Protein AF-A0A846ZCI0-F1 (afdb_monomer_lite)

Sequence (124 aa):
MNALHAEWTKLRTLPSTWWVLAALAVLTAAVGAAVTGSVDTSHCTSPAGCMEDTPKLALSGVQVGQVAAVVLGVLAVGGEYATGTITATLAAVPRRGAVLAAKAAVVAGAVAAAAAAGVLASLA

Foldseek 3Di:
DVLLVVLLVVLVPDPVNVVLLLCLLCQLQVQLQVQLVPDDCVVPPDPVRVVDPNLVSLRPSNVVSVVSLVVSLCCSPVVCVVVVCVVVVCVVPVPPVVNVVSNCVSSVVSNVVSNVNSSVSSVD

pLDDT: mean 88.67, std 9.73, range [59.03, 98.12]

Structure (mmCIF, N/CA/C/O backbone):
data_AF-A0A846ZCI0-F1
#
_entry.id   AF-A0A846ZCI0-F1
#
loop_
_atom_site.group_PDB
_atom_site.id
_atom_site.type_symbol
_atom_site.label_atom_id
_atom_site.label_alt_id
_atom_site.label_comp_id
_atom_site.label_asym_id
_atom_site.label_entity_id
_atom_site.label_seq_id
_atom_site.pdbx_PDB_ins_code
_atom_site.Cartn_x
_atom_site.Cartn_y
_atom_site.Cartn_z
_atom_site.occupancy
_atom_site.B_iso_or_equiv
_atom_site.auth_seq_id
_atom_site.auth_comp_id
_atom_site.auth_asym_id
_atom_site.auth_atom_id
_atom_site.pdbx_PDB_model_num
ATOM 1 N N . MET A 1 1 ? 1.479 -4.063 22.838 1.00 59.03 1 MET A N 1
ATOM 2 C CA . MET A 1 1 ? 1.756 -5.143 21.862 1.00 59.03 1 MET A CA 1
ATOM 3 C C . MET A 1 1 ? 0.472 -5.762 21.298 1.00 59.03 1 MET A C 1
ATOM 5 O O . MET A 1 1 ? 0.440 -6.032 20.108 1.00 59.03 1 MET A O 1
ATOM 9 N N . ASN A 1 2 ? -0.616 -5.868 22.073 1.00 81.69 2 ASN A N 1
ATOM 10 C CA . ASN A 1 2 ? -1.881 -6.466 21.600 1.00 81.69 2 ASN A CA 1
ATOM 11 C C . ASN A 1 2 ? -2.548 -5.728 20.421 1.00 81.69 2 ASN A C 1
ATOM 13 O O . ASN A 1 2 ? -3.060 -6.381 19.521 1.00 81.69 2 ASN A O 1
ATOM 17 N N . ALA A 1 3 ? -2.502 -4.389 20.380 1.00 84.75 3 ALA A N 1
ATOM 18 C CA . ALA A 1 3 ? -3.130 -3.618 19.298 1.00 84.75 3 ALA A CA 1
ATOM 19 C C . ALA A 1 3 ? -2.490 -3.880 17.920 1.00 84.75 3 ALA A C 1
ATOM 21 O O . ALA A 1 3 ? -3.203 -4.093 16.949 1.00 84.75 3 ALA A O 1
ATOM 22 N N . LEU A 1 4 ? -1.154 -3.942 17.840 1.00 87.44 4 LEU A N 1
ATOM 23 C CA . LEU A 1 4 ? -0.444 -4.270 16.594 1.00 87.44 4 LEU A CA 1
ATOM 24 C C . LEU A 1 4 ? -0.772 -5.684 16.107 1.00 87.44 4 LEU A C 1
ATOM 26 O O . LEU A 1 4 ? -1.022 -5.882 14.924 1.00 87.44 4 LEU A O 1
ATOM 30 N N . HIS A 1 5 ? -0.804 -6.657 17.021 1.00 89.38 5 HIS A N 1
ATOM 31 C CA . HIS A 1 5 ? -1.144 -8.037 16.679 1.00 89.38 5 HIS A CA 1
ATOM 32 C C . HIS A 1 5 ? -2.592 -8.147 16.174 1.00 89.38 5 HIS A C 1
ATOM 34 O O . HIS A 1 5 ? -2.852 -8.829 15.182 1.00 89.38 5 HIS A O 1
ATOM 40 N N . ALA A 1 6 ? -3.530 -7.443 16.816 1.00 87.88 6 ALA A N 1
ATOM 41 C CA . ALA A 1 6 ? -4.926 -7.410 16.392 1.00 87.88 6 ALA A CA 1
ATOM 42 C C . ALA A 1 6 ? -5.077 -6.800 14.989 1.00 87.88 6 ALA A C 1
ATOM 44 O O . ALA A 1 6 ? -5.715 -7.403 14.128 1.00 87.88 6 ALA A O 1
ATOM 45 N N . GLU A 1 7 ? -4.440 -5.655 14.728 1.00 91.31 7 GLU A N 1
ATOM 46 C CA . GLU A 1 7 ? -4.474 -5.008 13.410 1.00 91.31 7 GLU A CA 1
ATOM 47 C C . GLU A 1 7 ? -3.804 -5.859 12.325 1.00 91.31 7 GLU A C 1
ATOM 49 O O . GLU A 1 7 ? -4.346 -5.986 11.229 1.00 91.31 7 GLU A O 1
ATOM 54 N N . TRP A 1 8 ? -2.682 -6.515 12.633 1.00 91.62 8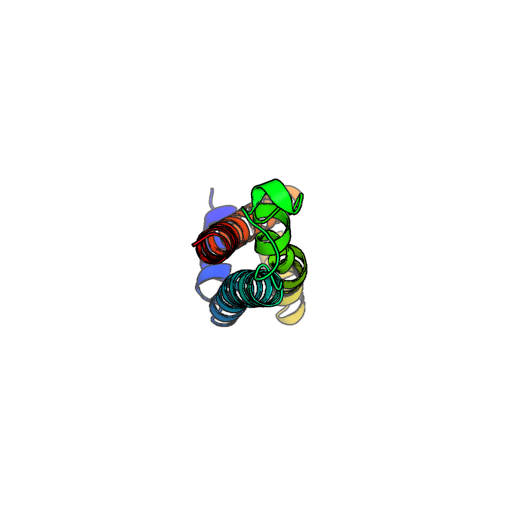 TRP A N 1
ATOM 55 C CA . TRP A 1 8 ? -2.040 -7.457 11.712 1.00 91.62 8 TRP A CA 1
ATOM 56 C C . TRP A 1 8 ? -2.959 -8.625 11.352 1.00 91.62 8 TRP A C 1
ATOM 58 O O . TRP A 1 8 ? -3.092 -8.977 10.181 1.00 91.62 8 TRP A O 1
ATOM 68 N N . THR A 1 9 ? -3.633 -9.199 12.351 1.00 91.56 9 THR A N 1
ATOM 69 C CA . THR A 1 9 ? -4.577 -10.303 12.139 1.00 91.56 9 THR A CA 1
ATOM 70 C C . THR A 1 9 ? -5.725 -9.860 11.238 1.00 91.56 9 THR A C 1
ATOM 72 O O . THR A 1 9 ? -5.991 -10.533 10.248 1.00 91.56 9 THR A O 1
ATOM 75 N N . LYS A 1 10 ? -6.351 -8.707 11.522 1.00 89.38 10 LYS A N 1
ATOM 76 C CA . LYS A 1 10 ? -7.422 -8.136 10.687 1.00 89.38 10 LYS A CA 1
ATOM 77 C C . LYS A 1 10 ? -6.962 -7.950 9.240 1.00 89.38 10 LYS A C 1
ATOM 79 O O . LYS A 1 10 ? -7.636 -8.384 8.313 1.00 89.38 10 LYS A O 1
ATOM 84 N N . LEU A 1 11 ? -5.805 -7.316 9.040 1.00 91.94 11 LEU A N 1
ATOM 85 C CA . LEU A 1 11 ? -5.314 -7.009 7.699 1.00 91.94 11 LEU A CA 1
ATOM 86 C C . LEU A 1 11 ? -5.013 -8.292 6.909 1.00 91.94 11 LEU A C 1
ATOM 88 O O . 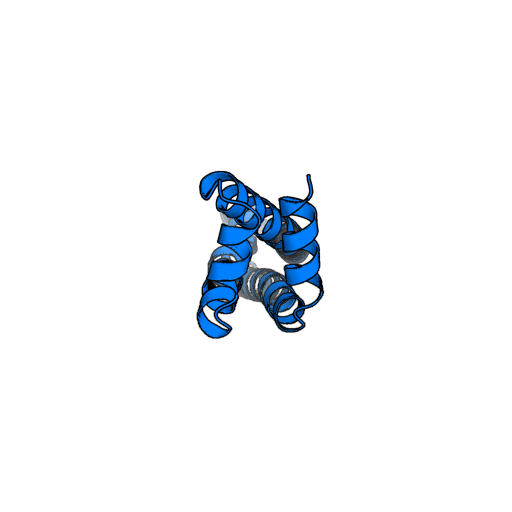LEU A 1 11 ? -5.352 -8.378 5.731 1.00 91.94 11 LEU A O 1
ATOM 92 N N . ARG A 1 12 ? -4.443 -9.308 7.572 1.00 93.31 12 ARG A N 1
ATOM 93 C CA . ARG A 1 12 ? -4.093 -10.604 6.975 1.00 93.31 12 ARG A CA 1
ATOM 94 C C . ARG A 1 12 ? -5.307 -11.461 6.613 1.00 93.31 12 ARG A C 1
ATOM 96 O O . ARG A 1 12 ? -5.233 -12.205 5.635 1.00 93.31 12 ARG A O 1
ATOM 103 N N . THR A 1 13 ? -6.383 -11.405 7.398 1.00 90.69 13 THR A N 1
ATOM 104 C CA . THR A 1 13 ? -7.582 -12.229 7.176 1.00 90.69 13 THR A CA 1
ATOM 105 C C . THR A 1 13 ? -8.533 -11.647 6.135 1.00 90.69 13 THR A C 1
ATOM 107 O O . THR A 1 13 ? -9.373 -12.381 5.620 1.00 90.69 13 THR A O 1
ATOM 110 N N . LEU A 1 14 ? -8.400 -10.366 5.779 1.00 90.88 14 LEU A N 1
ATOM 111 C CA . LEU A 1 14 ? -9.191 -9.755 4.714 1.00 90.88 14 LEU A CA 1
ATOM 112 C C . LEU A 1 14 ? -8.638 -10.152 3.330 1.00 90.88 14 LEU A C 1
ATOM 114 O O . LEU A 1 14 ? -7.536 -9.732 2.972 1.00 90.88 14 LEU A O 1
ATOM 118 N N . PRO A 1 15 ? -9.391 -10.905 2.501 1.00 91.38 15 PRO A N 1
ATOM 119 C CA . PRO A 1 15 ? -8.908 -11.331 1.186 1.00 91.38 15 PRO A CA 1
ATOM 120 C C . PRO A 1 15 ? -8.678 -10.144 0.240 1.00 91.38 15 PRO A C 1
ATOM 122 O O . PRO A 1 15 ? -7.774 -10.182 -0.592 1.00 91.38 15 PRO A O 1
ATOM 125 N N . SER A 1 16 ? -9.443 -9.058 0.400 1.00 92.31 16 SER A N 1
ATOM 126 C CA . SER A 1 16 ? -9.277 -7.819 -0.369 1.00 92.31 16 SER A CA 1
ATOM 127 C C . SER A 1 16 ? -7.898 -7.185 -0.182 1.00 92.31 16 SER A C 1
ATOM 129 O O . SER A 1 16 ? -7.391 -6.569 -1.113 1.00 92.31 16 SER A O 1
ATOM 131 N N . THR A 1 17 ? -7.263 -7.360 0.983 1.00 94.44 17 THR A N 1
ATOM 132 C CA . THR A 1 17 ? -5.915 -6.844 1.256 1.00 94.44 17 THR A CA 1
ATOM 133 C C . THR A 1 17 ? -4.913 -7.376 0.240 1.00 94.44 17 THR A C 1
ATOM 135 O O . THR A 1 17 ? -4.164 -6.606 -0.354 1.00 94.44 17 THR A O 1
ATOM 138 N N . TRP A 1 18 ? -4.922 -8.689 0.006 1.00 96.25 18 TRP A N 1
ATOM 139 C CA . TRP A 1 18 ? -3.969 -9.339 -0.890 1.00 96.25 18 TRP A CA 1
ATOM 140 C C . TRP A 1 18 ? -4.164 -8.905 -2.340 1.00 96.25 18 TRP A C 1
ATOM 142 O O . TRP A 1 18 ? -3.183 -8.635 -3.026 1.00 96.25 18 TRP A O 1
ATOM 152 N N . TRP A 1 19 ? -5.414 -8.744 -2.777 1.00 97.69 19 TRP A N 1
ATOM 153 C CA . TRP A 1 19 ? -5.723 -8.224 -4.109 1.00 97.69 19 TRP A CA 1
ATOM 154 C C . TRP A 1 19 ? -5.254 -6.783 -4.302 1.00 97.69 19 TRP A C 1
ATOM 156 O O . TRP A 1 19 ? -4.673 -6.468 -5.337 1.00 97.69 19 TRP A O 1
ATOM 166 N N . VAL A 1 20 ? -5.450 -5.916 -3.307 1.00 96.81 20 VAL A N 1
ATOM 167 C CA . VAL A 1 20 ? -5.009 -4.516 -3.392 1.00 96.81 20 VAL A CA 1
ATOM 168 C C . VAL A 1 20 ? -3.481 -4.407 -3.347 1.00 96.81 20 VAL A C 1
ATOM 170 O O . VAL A 1 20 ? -2.908 -3.633 -4.109 1.00 96.81 20 VAL A O 1
ATOM 173 N N . LEU A 1 21 ? -2.799 -5.206 -2.517 1.00 96.88 21 LEU A N 1
ATOM 174 C CA . LEU A 1 21 ? -1.330 -5.258 -2.485 1.00 96.88 21 LEU A CA 1
ATOM 175 C C . LEU A 1 21 ? -0.744 -5.807 -3.793 1.00 96.88 21 LEU A C 1
ATOM 177 O O . LEU A 1 21 ? 0.246 -5.272 -4.291 1.00 96.88 21 LEU A O 1
ATOM 181 N N . ALA A 1 22 ? -1.365 -6.837 -4.372 1.00 97.25 22 ALA A N 1
ATOM 182 C CA . ALA A 1 22 ? -0.976 -7.355 -5.679 1.00 97.25 22 ALA A CA 1
ATOM 183 C C . ALA A 1 22 ? -1.178 -6.298 -6.771 1.00 97.25 22 ALA A C 1
ATOM 185 O O . ALA A 1 22 ? -0.263 -6.050 -7.551 1.00 97.25 22 ALA A O 1
ATOM 186 N N . ALA A 1 23 ? -2.331 -5.621 -6.786 1.00 97.44 23 ALA A N 1
ATOM 187 C CA . ALA A 1 23 ? -2.600 -4.533 -7.720 1.00 97.44 23 ALA A CA 1
ATOM 188 C C . ALA A 1 23 ? -1.571 -3.402 -7.588 1.00 97.44 23 ALA A C 1
ATOM 190 O O . ALA A 1 23 ? -1.084 -2.914 -8.600 1.00 97.44 23 ALA A O 1
ATOM 191 N N . LEU A 1 24 ? -1.179 -3.030 -6.365 1.00 98.12 24 LEU A N 1
ATOM 192 C CA . LEU A 1 24 ? -0.129 -2.037 -6.126 1.00 98.12 24 LEU A CA 1
ATOM 193 C C . LEU A 1 24 ? 1.181 -2.428 -6.819 1.00 98.12 24 LEU A C 1
ATOM 195 O O . LEU A 1 24 ? 1.725 -1.637 -7.592 1.00 98.12 24 LEU A O 1
ATOM 199 N N . ALA A 1 25 ? 1.679 -3.639 -6.558 1.00 97.62 25 ALA A N 1
ATOM 200 C CA . ALA A 1 25 ? 2.947 -4.103 -7.112 1.00 97.62 25 ALA A CA 1
ATOM 201 C C . ALA A 1 25 ? 2.881 -4.240 -8.643 1.00 97.62 25 ALA A C 1
ATOM 203 O O . ALA A 1 25 ? 3.762 -3.745 -9.344 1.00 97.62 25 ALA A O 1
ATOM 204 N N . VAL A 1 26 ? 1.807 -4.849 -9.158 1.00 97.62 26 VAL A N 1
ATOM 205 C CA . VAL A 1 26 ? 1.602 -5.083 -10.595 1.00 97.62 26 VAL A CA 1
ATOM 206 C C . VAL A 1 26 ? 1.451 -3.773 -11.357 1.00 97.62 26 VAL A C 1
ATOM 208 O O . VAL A 1 26 ? 2.100 -3.608 -12.381 1.00 97.62 26 VAL A O 1
ATOM 211 N N . LEU A 1 27 ? 0.643 -2.825 -10.871 1.00 97.00 27 LEU A N 1
ATOM 212 C CA . LEU A 1 27 ? 0.472 -1.529 -11.534 1.00 97.00 27 LEU A CA 1
ATOM 213 C C . LEU A 1 27 ? 1.777 -0.733 -11.550 1.00 97.00 27 LEU A C 1
ATOM 215 O O . LEU A 1 27 ? 2.105 -0.134 -12.570 1.00 97.00 27 LEU A O 1
ATOM 219 N N . THR A 1 28 ? 2.537 -0.769 -10.451 1.00 97.00 28 THR A N 1
ATOM 220 C CA . THR A 1 28 ? 3.847 -0.107 -10.379 1.00 97.00 28 THR A CA 1
ATOM 221 C C . THR A 1 28 ? 4.791 -0.655 -11.447 1.00 97.00 28 THR A C 1
ATOM 223 O O . THR A 1 28 ? 5.330 0.115 -12.236 1.00 97.00 28 THR A O 1
ATOM 226 N N . ALA A 1 29 ? 4.937 -1.980 -11.519 1.00 96.31 29 ALA A N 1
ATOM 227 C CA . ALA A 1 29 ? 5.836 -2.623 -12.472 1.00 96.31 29 ALA A CA 1
ATOM 228 C C . ALA A 1 29 ? 5.357 -2.484 -13.925 1.00 96.31 29 ALA A C 1
ATOM 230 O O . ALA A 1 29 ? 6.136 -2.126 -14.802 1.00 96.31 29 ALA A O 1
ATOM 231 N N . ALA A 1 30 ? 4.070 -2.722 -14.190 1.00 95.19 30 ALA A N 1
ATOM 232 C CA . ALA A 1 30 ? 3.517 -2.704 -15.542 1.00 95.19 30 ALA A CA 1
ATOM 233 C C . ALA A 1 30 ? 3.584 -1.310 -16.175 1.00 95.19 30 ALA A C 1
ATOM 235 O O . ALA A 1 30 ? 3.948 -1.184 -17.341 1.00 95.19 30 ALA A O 1
ATOM 236 N N . VAL A 1 31 ? 3.262 -0.260 -15.412 1.00 94.69 31 VAL A N 1
ATOM 237 C CA . VAL A 1 31 ? 3.336 1.117 -15.915 1.00 94.69 31 VAL A CA 1
ATOM 238 C C . VAL A 1 31 ? 4.790 1.545 -16.096 1.00 94.69 31 VAL A C 1
ATOM 240 O O . VAL A 1 31 ? 5.117 2.108 -17.136 1.00 94.69 31 VAL A O 1
ATOM 243 N N . GLY A 1 32 ? 5.673 1.234 -15.141 1.00 92.19 32 GLY A N 1
ATOM 244 C CA . GLY A 1 32 ? 7.099 1.538 -15.265 1.00 92.19 32 GLY A CA 1
ATOM 245 C C . GLY A 1 32 ? 7.751 0.872 -16.480 1.00 92.19 32 GLY A C 1
ATOM 246 O O . GLY A 1 32 ? 8.470 1.528 -17.238 1.00 92.19 32 GLY A O 1
ATOM 247 N N . ALA A 1 33 ? 7.423 -0.399 -16.730 1.00 91.06 33 ALA A N 1
ATOM 248 C CA . ALA A 1 33 ? 7.867 -1.135 -17.910 1.00 91.06 33 ALA A CA 1
ATOM 249 C C . ALA A 1 33 ? 7.273 -0.564 -19.208 1.00 91.06 33 ALA A C 1
ATOM 251 O O . ALA A 1 33 ? 7.995 -0.401 -20.188 1.00 91.06 33 ALA A O 1
ATOM 252 N N . ALA A 1 34 ? 5.982 -0.215 -19.221 1.00 91.00 34 ALA A N 1
ATOM 253 C CA . ALA A 1 34 ? 5.333 0.371 -20.394 1.00 91.00 34 ALA A CA 1
ATOM 254 C C . ALA A 1 34 ? 5.924 1.740 -20.764 1.00 91.00 34 ALA A C 1
ATOM 256 O O . ALA A 1 34 ? 6.166 2.003 -21.938 1.00 91.00 34 ALA A O 1
ATOM 257 N N . VAL A 1 35 ? 6.188 2.597 -19.772 1.00 89.12 35 VAL A N 1
ATOM 258 C CA . VAL A 1 35 ? 6.795 3.917 -19.993 1.00 89.12 35 VAL A CA 1
ATOM 259 C C . VAL A 1 35 ? 8.226 3.764 -20.497 1.00 89.12 35 VAL A C 1
ATOM 261 O O . VAL A 1 35 ? 8.558 4.335 -21.532 1.00 89.12 35 VAL A O 1
ATOM 264 N N . THR A 1 36 ? 9.044 2.944 -19.837 1.00 87.69 36 THR A N 1
ATOM 265 C CA . THR A 1 36 ? 10.436 2.705 -20.258 1.00 87.69 36 THR A CA 1
ATOM 266 C C . THR A 1 36 ? 10.509 2.074 -21.652 1.00 87.69 36 THR A C 1
ATOM 268 O O . THR A 1 36 ? 11.298 2.504 -22.484 1.00 87.69 36 THR A O 1
ATOM 271 N N . GLY A 1 37 ? 9.651 1.093 -21.946 1.00 85.12 37 GLY A N 1
ATOM 272 C CA . GLY A 1 37 ? 9.615 0.412 -23.243 1.00 85.12 37 GLY A CA 1
ATOM 273 C C . GLY A 1 37 ? 9.023 1.240 -24.387 1.00 85.12 37 GLY A C 1
ATOM 274 O O . GLY A 1 37 ? 9.183 0.869 -25.546 1.00 85.12 37 GLY A O 1
ATOM 275 N N . SER A 1 38 ? 8.337 2.347 -24.084 1.00 84.50 38 SER A N 1
ATOM 276 C CA . SER A 1 38 ? 7.780 3.248 -25.102 1.00 84.50 38 SER A CA 1
ATOM 277 C C . SER A 1 38 ? 8.805 4.215 -25.694 1.00 84.50 38 SER A C 1
ATOM 279 O O . SER A 1 38 ? 8.495 4.892 -26.675 1.00 84.50 38 SER A O 1
ATOM 281 N N . VAL A 1 39 ? 10.008 4.293 -25.116 1.00 81.25 39 VAL A N 1
ATOM 282 C CA . VAL A 1 39 ? 11.035 5.213 -25.597 1.00 81.25 39 VAL A CA 1
ATOM 283 C C . VAL A 1 39 ? 11.855 4.586 -26.712 1.00 81.25 39 VAL A C 1
ATOM 285 O O . VAL A 1 39 ? 12.445 3.515 -26.566 1.00 81.25 39 VAL A O 1
ATOM 288 N N . ASP A 1 40 ? 11.900 5.291 -27.840 1.00 72.62 40 ASP A N 1
ATOM 289 C CA . ASP A 1 40 ? 12.704 4.909 -28.989 1.00 72.62 40 ASP A CA 1
ATOM 290 C C . ASP A 1 40 ? 14.143 5.412 -28.823 1.00 72.62 40 ASP A C 1
ATOM 292 O O . ASP A 1 40 ? 14.440 6.599 -28.964 1.00 72.62 40 ASP A O 1
ATOM 296 N N . THR A 1 41 ? 15.046 4.483 -28.519 1.00 69.56 41 THR A N 1
ATOM 297 C CA . THR A 1 41 ? 16.486 4.743 -28.378 1.00 69.56 41 THR A CA 1
ATOM 298 C C . THR A 1 41 ? 17.278 4.372 -29.633 1.00 69.56 41 THR A C 1
ATOM 300 O O . THR A 1 41 ? 18.506 4.446 -29.632 1.00 69.56 41 THR A O 1
ATOM 303 N N . SER A 1 42 ? 16.608 4.010 -30.735 1.00 68.44 42 SER A N 1
ATOM 304 C CA . SER A 1 42 ? 17.257 3.537 -31.969 1.00 68.44 42 SER A CA 1
ATOM 305 C C . SER A 1 42 ? 18.164 4.574 -32.646 1.00 68.44 42 SER A C 1
ATOM 307 O O . SER A 1 42 ? 19.029 4.217 -33.447 1.00 68.44 42 SER A O 1
ATOM 309 N N . HIS A 1 43 ? 18.002 5.857 -32.319 1.00 67.00 43 HIS A N 1
ATOM 310 C CA . HIS A 1 43 ? 18.832 6.957 -32.821 1.00 67.00 43 HIS A CA 1
ATOM 311 C C . HIS A 1 43 ? 19.946 7.383 -31.848 1.00 67.00 43 HIS A C 1
ATOM 313 O O . HIS A 1 43 ? 20.711 8.300 -32.150 1.00 67.00 43 HIS A O 1
ATOM 319 N N . CYS A 1 44 ? 20.071 6.714 -30.699 1.00 66.06 44 CYS A N 1
ATOM 320 C CA . CYS A 1 44 ? 21.025 7.047 -29.647 1.00 66.06 44 CYS A CA 1
ATOM 321 C C . CYS A 1 44 ? 22.237 6.097 -29.687 1.00 66.06 44 CYS A C 1
ATOM 323 O O . CYS A 1 44 ? 22.102 4.891 -29.503 1.00 66.06 44 CYS A O 1
ATOM 325 N N . THR A 1 45 ? 23.453 6.634 -29.858 1.00 65.94 45 THR A N 1
ATOM 326 C CA . THR A 1 45 ? 24.710 5.847 -29.822 1.00 65.94 45 THR A CA 1
ATOM 327 C C . THR A 1 45 ? 24.982 5.219 -28.445 1.00 65.94 45 THR A C 1
ATOM 329 O O . THR A 1 45 ? 25.688 4.218 -28.342 1.00 65.94 45 THR A O 1
ATOM 332 N N . SER A 1 46 ? 24.432 5.796 -27.370 1.00 61.84 46 SER A N 1
ATOM 333 C CA . SER A 1 46 ? 24.401 5.198 -26.032 1.00 61.84 46 SER A CA 1
ATOM 334 C C . SER A 1 46 ? 23.228 5.762 -25.210 1.00 61.84 46 SER A C 1
ATOM 336 O O . SER A 1 46 ? 22.772 6.868 -25.512 1.00 61.84 46 SER A O 1
ATOM 338 N N . PRO A 1 47 ? 22.778 5.075 -24.139 1.00 59.81 47 PRO A N 1
ATOM 339 C CA . PRO A 1 47 ? 21.750 5.591 -23.224 1.00 59.81 47 PRO A CA 1
ATOM 340 C C . PRO A 1 47 ? 22.115 6.953 -22.605 1.00 59.81 47 PRO A C 1
ATOM 342 O O . PRO A 1 47 ? 21.271 7.833 -22.463 1.00 59.81 47 PRO A O 1
ATOM 345 N N . ALA A 1 48 ? 23.403 7.175 -22.316 1.00 60.56 48 ALA A N 1
ATOM 346 C CA . ALA A 1 48 ? 23.910 8.460 -21.830 1.00 60.56 48 ALA A CA 1
ATOM 347 C C . ALA A 1 48 ? 23.915 9.553 -22.918 1.00 60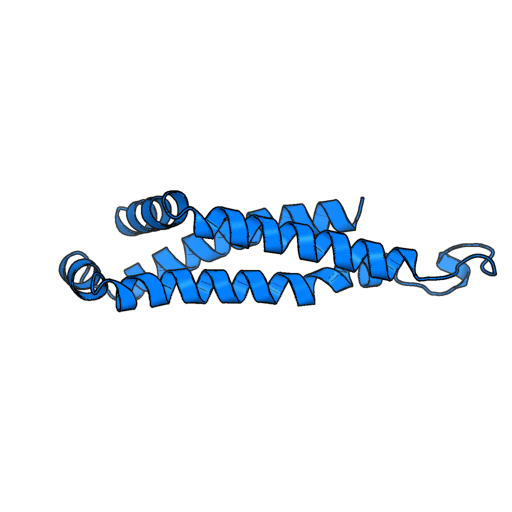.56 48 ALA A C 1
ATOM 349 O O . ALA A 1 48 ? 23.830 10.738 -22.605 1.00 60.56 48 ALA A O 1
ATOM 350 N N . GLY A 1 49 ? 23.994 9.164 -24.195 1.00 59.12 49 GLY A N 1
ATOM 351 C CA . GLY A 1 49 ? 23.979 10.078 -25.338 1.00 59.12 49 GLY A CA 1
ATOM 352 C C . GLY A 1 49 ? 22.637 10.782 -25.554 1.00 59.12 49 GLY A C 1
ATOM 353 O O . GLY A 1 49 ? 22.616 11.840 -26.174 1.00 59.12 49 GLY A O 1
ATOM 354 N N . CYS A 1 50 ? 21.547 10.238 -25.006 1.00 66.94 50 CYS A N 1
ATOM 355 C CA . CYS A 1 50 ? 20.208 10.825 -25.086 1.00 66.94 50 CYS A CA 1
ATOM 356 C C . CYS A 1 50 ? 19.740 11.504 -23.786 1.00 66.94 50 CYS A C 1
ATOM 358 O O . CYS A 1 50 ? 18.596 11.942 -23.719 1.00 66.94 50 CYS A O 1
ATOM 360 N N . MET A 1 51 ? 20.628 11.672 -22.787 1.00 60.00 51 MET A N 1
ATOM 361 C CA . MET A 1 51 ? 20.321 12.353 -21.511 1.00 60.00 51 MET A CA 1
ATOM 362 C C . MET A 1 51 ? 19.058 11.802 -20.826 1.00 60.00 51 MET A C 1
ATOM 364 O O . MET A 1 51 ? 18.277 12.545 -20.229 1.00 60.00 51 MET A O 1
ATOM 368 N N . GLU A 1 52 ? 18.831 10.497 -20.946 1.00 68.31 52 GLU A N 1
ATOM 369 C CA . GLU A 1 52 ? 17.594 9.886 -20.493 1.00 68.31 52 GLU A CA 1
ATOM 370 C C . GLU A 1 52 ? 17.765 9.285 -19.096 1.00 68.31 52 GLU A C 1
ATOM 372 O O . GLU A 1 52 ? 18.578 8.385 -18.881 1.00 68.31 52 GLU A O 1
ATOM 377 N N . ASP A 1 53 ? 16.986 9.770 -18.128 1.00 78.06 53 ASP A N 1
ATOM 378 C CA . ASP A 1 53 ? 16.939 9.189 -16.785 1.00 78.06 53 ASP A CA 1
ATOM 379 C C . ASP A 1 53 ? 16.091 7.906 -16.799 1.00 78.06 53 ASP A C 1
ATOM 381 O O . ASP A 1 53 ? 14.945 7.885 -16.339 1.00 78.06 53 ASP A O 1
ATOM 385 N N . THR A 1 54 ? 16.656 6.806 -17.301 1.00 80.06 54 THR A N 1
ATOM 386 C CA . THR A 1 54 ? 15.995 5.488 -17.337 1.00 80.06 54 THR A CA 1
ATOM 387 C C . THR A 1 54 ? 15.403 5.070 -15.978 1.00 80.06 54 THR A C 1
ATOM 389 O O . THR A 1 54 ? 14.253 4.630 -15.948 1.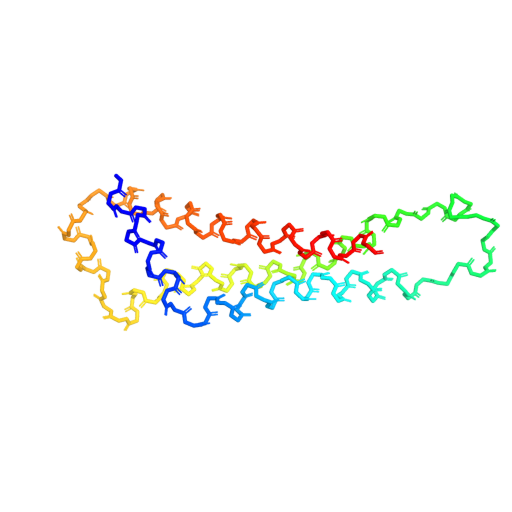00 80.06 54 THR A O 1
ATOM 392 N N . PRO A 1 55 ? 16.078 5.277 -14.822 1.00 85.06 55 PRO A N 1
ATOM 393 C CA . PRO A 1 55 ? 15.483 4.970 -13.518 1.00 85.06 55 PRO A CA 1
ATOM 394 C C . PRO A 1 55 ? 14.241 5.810 -13.197 1.00 85.06 55 PRO A C 1
ATOM 396 O O . PRO A 1 55 ? 13.325 5.335 -12.530 1.00 85.06 55 PRO A O 1
ATOM 399 N N . LYS A 1 56 ? 14.187 7.062 -13.667 1.00 87.19 56 LYS A N 1
ATOM 400 C CA . LYS A 1 56 ? 13.039 7.952 -13.456 1.00 87.19 56 LYS A CA 1
ATOM 401 C C . LYS A 1 56 ? 11.835 7.498 -14.278 1.00 87.19 56 LYS A C 1
ATOM 403 O O . LYS A 1 56 ? 10.714 7.549 -13.774 1.00 87.19 56 LYS A O 1
ATOM 408 N N . LEU A 1 57 ? 12.059 7.043 -15.511 1.00 86.50 57 LEU A N 1
ATOM 409 C CA . LEU A 1 57 ? 11.005 6.474 -16.354 1.00 86.50 57 LEU A CA 1
ATOM 410 C C . LEU A 1 57 ? 10.488 5.155 -15.785 1.00 86.50 57 LEU A C 1
ATOM 412 O O . LEU A 1 57 ? 9.274 4.987 -15.671 1.00 86.50 57 LEU A O 1
ATOM 416 N N . ALA A 1 58 ? 11.385 4.279 -15.334 1.00 88.12 58 ALA A N 1
ATOM 417 C CA . ALA A 1 58 ? 11.012 3.046 -14.653 1.00 88.12 58 ALA A CA 1
ATOM 418 C C . ALA A 1 58 ? 10.164 3.336 -13.400 1.00 88.12 58 ALA A C 1
ATOM 420 O O . ALA A 1 58 ? 9.099 2.759 -13.214 1.00 88.12 58 ALA A O 1
ATOM 421 N N . LEU A 1 59 ? 10.534 4.322 -12.577 1.00 92.38 59 LEU A N 1
ATOM 422 C CA . LEU A 1 59 ? 9.758 4.677 -11.380 1.00 92.38 59 LEU A CA 1
ATOM 423 C C . LEU A 1 59 ? 8.434 5.416 -11.649 1.00 92.38 59 LEU A C 1
ATOM 425 O O . LEU A 1 59 ? 7.691 5.676 -10.699 1.00 92.38 59 LEU A O 1
ATOM 429 N N . SER A 1 60 ? 8.090 5.740 -12.898 1.00 91.31 60 SER A N 1
ATOM 430 C CA . SER A 1 60 ? 6.833 6.434 -13.228 1.00 91.31 60 SER A CA 1
ATOM 431 C C . SER A 1 60 ? 5.587 5.686 -12.730 1.00 91.31 60 SER A C 1
ATOM 433 O O . SER A 1 60 ? 4.629 6.308 -12.262 1.00 91.31 60 SER A O 1
ATOM 435 N N . GLY A 1 61 ? 5.630 4.349 -12.721 1.00 91.12 61 GLY A N 1
ATOM 436 C CA . GLY A 1 61 ? 4.533 3.508 -12.244 1.00 91.12 61 GLY A CA 1
ATOM 437 C C . GLY A 1 61 ? 4.209 3.660 -10.756 1.00 91.12 61 GLY A C 1
ATOM 438 O O . GLY A 1 61 ? 3.091 3.346 -10.345 1.00 91.12 61 GLY A O 1
ATOM 439 N N . VAL A 1 62 ? 5.122 4.212 -9.945 1.00 95.44 62 VAL A N 1
ATOM 440 C CA . VAL A 1 62 ? 4.893 4.447 -8.508 1.00 95.44 62 VAL A CA 1
ATOM 441 C C . VAL A 1 62 ? 3.685 5.355 -8.278 1.00 95.44 62 VAL A C 1
ATOM 443 O O . VAL A 1 62 ? 2.904 5.108 -7.360 1.00 95.44 62 VAL A O 1
ATOM 446 N N . GLN A 1 63 ? 3.482 6.369 -9.125 1.00 94.69 63 GLN A N 1
ATOM 447 C CA . GLN A 1 63 ? 2.342 7.288 -9.005 1.00 94.69 63 GLN A CA 1
ATOM 448 C C . GLN A 1 63 ? 1.003 6.557 -9.166 1.00 94.69 63 GLN A C 1
ATOM 450 O O . GLN A 1 63 ? 0.043 6.841 -8.454 1.00 94.69 63 GLN A O 1
ATOM 455 N N . VAL A 1 64 ? 0.950 5.568 -10.059 1.00 94.12 64 VAL A N 1
ATOM 456 C CA . VAL A 1 64 ? -0.245 4.741 -10.266 1.00 94.12 64 VAL A CA 1
ATOM 457 C C . VAL A 1 64 ? -0.419 3.755 -9.108 1.00 94.12 64 VAL A C 1
ATOM 459 O O . VAL A 1 64 ? -1.520 3.614 -8.574 1.00 94.12 64 VAL A O 1
ATOM 462 N N . GLY A 1 65 ? 0.669 3.129 -8.648 1.00 94.56 65 GLY A N 1
ATOM 463 C CA . GLY A 1 65 ? 0.661 2.237 -7.484 1.00 94.56 65 GLY A CA 1
ATOM 464 C C . GLY A 1 65 ? 0.175 2.911 -6.192 1.00 94.56 65 GLY A C 1
ATOM 465 O O . GLY A 1 65 ? -0.497 2.275 -5.376 1.00 94.56 65 GLY A O 1
ATOM 466 N N . GLN A 1 66 ? 0.428 4.213 -6.018 1.00 96.44 66 GLN A N 1
ATOM 467 C CA . GLN A 1 66 ? -0.048 4.982 -4.860 1.00 96.44 66 GLN A CA 1
ATOM 468 C C . GLN A 1 66 ? -1.574 4.969 -4.710 1.00 96.44 66 GLN A C 1
ATOM 470 O O . GLN A 1 66 ? -2.065 4.976 -3.582 1.00 96.44 66 GLN A O 1
ATOM 475 N N . VAL A 1 67 ? -2.335 4.879 -5.806 1.00 97.06 67 VAL A N 1
ATOM 476 C CA . VAL A 1 67 ? -3.802 4.781 -5.739 1.00 97.06 67 VAL A CA 1
ATOM 477 C C . VAL A 1 67 ? -4.222 3.527 -4.969 1.00 97.06 67 VAL A C 1
ATOM 479 O O . VAL A 1 67 ? -5.064 3.603 -4.075 1.00 97.06 67 VAL A O 1
ATOM 482 N N . ALA A 1 68 ? -3.586 2.385 -5.239 1.00 96.62 68 ALA A N 1
ATOM 483 C CA . ALA A 1 68 ? -3.855 1.142 -4.518 1.00 96.62 68 ALA A CA 1
ATOM 484 C C . ALA A 1 68 ? -3.462 1.240 -3.031 1.00 96.62 68 ALA A C 1
ATOM 486 O O . ALA A 1 68 ? -4.193 0.755 -2.165 1.00 96.62 68 ALA A O 1
ATOM 487 N N . ALA A 1 69 ? -2.360 1.928 -2.710 1.00 96.88 69 ALA A N 1
ATOM 488 C CA . ALA A 1 69 ? -1.970 2.186 -1.322 1.00 96.88 69 ALA A CA 1
ATOM 489 C C . ALA A 1 69 ? -3.021 3.024 -0.570 1.00 96.88 69 ALA A C 1
ATOM 491 O O . ALA A 1 69 ? -3.381 2.698 0.564 1.00 96.88 69 ALA A O 1
ATOM 492 N N . VAL A 1 70 ? -3.556 4.069 -1.213 1.00 97.06 70 VAL A N 1
ATOM 493 C CA . VAL A 1 70 ? -4.633 4.902 -0.654 1.00 97.06 70 VAL A CA 1
ATOM 494 C C . VAL A 1 70 ? -5.897 4.075 -0.435 1.00 97.06 70 VAL A C 1
ATOM 496 O O . VAL A 1 70 ? -6.477 4.135 0.648 1.00 97.06 70 VAL A O 1
ATOM 499 N N . VAL A 1 71 ? -6.294 3.253 -1.413 1.00 96.25 71 VAL A N 1
ATOM 500 C CA . VAL A 1 71 ? -7.446 2.345 -1.286 1.00 96.25 71 VAL A CA 1
ATOM 501 C C . VAL A 1 71 ? -7.279 1.414 -0.086 1.00 96.25 71 VAL A C 1
ATOM 503 O O . VAL A 1 71 ? -8.209 1.276 0.708 1.00 96.25 71 VAL A O 1
ATOM 506 N N . LEU A 1 72 ? -6.096 0.821 0.106 1.00 96.00 72 LEU A N 1
ATOM 507 C CA . LEU A 1 72 ? -5.842 -0.043 1.259 1.00 96.00 72 LEU A CA 1
ATOM 508 C C . LEU A 1 72 ? -5.975 0.715 2.586 1.00 96.00 72 LEU A C 1
ATOM 510 O O . LEU A 1 72 ? -6.575 0.198 3.527 1.00 96.00 72 LEU A O 1
ATOM 514 N N . GLY A 1 73 ? -5.464 1.948 2.657 1.00 94.75 73 GLY A N 1
ATOM 515 C CA . GLY A 1 73 ? -5.622 2.813 3.827 1.00 94.75 73 GLY A CA 1
ATOM 516 C C . GLY A 1 73 ? -7.090 3.124 4.134 1.00 94.75 73 GLY A C 1
ATOM 517 O O . GLY A 1 73 ? -7.523 3.002 5.282 1.00 94.75 73 GLY A O 1
ATOM 518 N N . VAL A 1 74 ? -7.878 3.453 3.106 1.00 95.06 74 VAL A N 1
ATOM 519 C CA . VAL A 1 74 ? -9.320 3.706 3.240 1.00 95.06 74 VAL A CA 1
ATOM 520 C C . VAL A 1 74 ? -10.053 2.453 3.705 1.00 95.06 74 VAL A C 1
ATOM 522 O O . VAL A 1 74 ? -10.845 2.543 4.635 1.00 95.06 74 VAL A O 1
ATOM 525 N N . LEU A 1 75 ? -9.775 1.282 3.128 1.00 93.19 75 LEU A N 1
ATOM 526 C CA . LEU A 1 75 ? -10.398 0.022 3.545 1.00 93.19 75 LEU A CA 1
ATOM 527 C C . LEU A 1 75 ? -10.027 -0.351 4.983 1.00 93.19 75 LEU A C 1
ATOM 529 O O . LEU A 1 75 ? -10.892 -0.777 5.749 1.00 93.19 75 LEU A O 1
ATOM 533 N N . ALA A 1 76 ? -8.768 -0.143 5.374 1.00 92.19 76 ALA A N 1
ATOM 534 C CA . ALA A 1 76 ? -8.304 -0.428 6.725 1.00 92.19 76 ALA A CA 1
ATOM 535 C C . ALA A 1 76 ? -9.047 0.409 7.775 1.00 92.19 76 ALA A C 1
ATOM 537 O O . ALA A 1 76 ? -9.320 -0.093 8.863 1.00 92.19 76 ALA A O 1
ATOM 538 N N . VAL A 1 77 ? -9.376 1.669 7.475 1.00 90.69 77 VAL A N 1
ATOM 539 C CA . VAL A 1 77 ? -10.132 2.543 8.386 1.00 90.69 77 VAL A CA 1
ATOM 540 C C . VAL A 1 77 ? -11.637 2.317 8.235 1.00 90.69 77 VAL A C 1
ATOM 542 O O . VAL A 1 77 ? -12.314 1.997 9.208 1.00 90.69 77 VAL A O 1
ATOM 545 N N . GLY A 1 78 ? -12.155 2.453 7.017 1.00 90.12 78 GLY A N 1
ATOM 546 C CA . GLY A 1 78 ? -13.576 2.402 6.679 1.00 90.12 78 GLY A CA 1
ATOM 547 C C . GLY A 1 78 ? -14.233 1.052 6.950 1.00 90.12 78 GLY A C 1
ATOM 548 O O . GLY A 1 78 ? -15.405 1.025 7.316 1.00 90.12 78 GLY A O 1
ATOM 549 N N . GLY A 1 79 ? -13.488 -0.056 6.869 1.00 88.56 79 GLY A N 1
ATOM 550 C CA . GLY A 1 79 ? -14.010 -1.390 7.170 1.00 88.56 79 GLY A CA 1
ATOM 551 C C . GLY A 1 79 ? -14.577 -1.508 8.587 1.00 88.56 79 GLY A C 1
ATOM 552 O O . GLY A 1 79 ? -15.621 -2.123 8.772 1.00 88.56 79 GLY A O 1
ATOM 553 N N . GLU A 1 80 ? -13.957 -0.852 9.574 1.00 89.00 80 GLU A N 1
ATOM 554 C CA . GLU A 1 80 ? -14.448 -0.860 10.963 1.00 89.00 80 GLU A CA 1
ATOM 555 C C . GLU A 1 80 ? -15.666 0.041 11.185 1.00 89.00 80 GLU A C 1
ATOM 557 O O . GLU A 1 80 ? -16.442 -0.189 12.114 1.00 89.00 80 GLU A O 1
ATOM 562 N N . TYR A 1 81 ? -15.837 1.068 10.350 1.00 88.44 81 TYR A N 1
ATOM 563 C CA . TYR A 1 81 ? -17.037 1.902 10.367 1.00 88.44 81 TYR A CA 1
ATOM 564 C C . TYR A 1 81 ? -18.210 1.181 9.703 1.00 88.44 81 TYR A C 1
ATOM 566 O O . TYR A 1 81 ? -19.315 1.217 10.232 1.00 88.44 81 TYR A O 1
ATOM 574 N N . ALA A 1 82 ? -17.963 0.474 8.597 1.00 88.25 82 ALA A N 1
ATOM 575 C CA . ALA A 1 82 ? -18.984 -0.284 7.881 1.00 88.25 82 ALA A CA 1
ATOM 576 C C . ALA A 1 82 ? -19.568 -1.432 8.722 1.00 88.25 82 ALA A C 1
ATOM 578 O O . ALA A 1 82 ? -20.769 -1.680 8.678 1.00 88.25 82 ALA A O 1
ATOM 579 N N . THR A 1 83 ? -18.737 -2.118 9.512 1.00 87.25 83 THR A N 1
ATOM 580 C CA . THR A 1 83 ? -19.165 -3.232 10.378 1.00 87.25 83 THR A CA 1
ATOM 581 C C . THR A 1 83 ? -19.532 -2.798 11.799 1.00 87.25 83 THR A C 1
ATOM 583 O O . THR A 1 83 ? -19.943 -3.627 12.608 1.00 87.25 83 THR A O 1
ATOM 586 N N . GLY A 1 84 ? -19.359 -1.515 12.138 1.00 88.12 84 GLY A N 1
ATOM 587 C CA . GLY A 1 84 ? -19.611 -0.978 13.478 1.00 88.12 84 GLY A CA 1
ATOM 588 C C . GLY A 1 84 ? -18.614 -1.430 14.555 1.00 88.12 84 GLY A C 1
ATOM 589 O O . GLY A 1 84 ? -18.794 -1.098 15.727 1.00 88.12 84 GLY A O 1
ATOM 590 N N . THR A 1 85 ? -17.541 -2.146 14.198 1.00 89.44 85 THR A N 1
ATOM 591 C CA . THR A 1 85 ? -16.578 -2.700 15.167 1.00 89.44 85 THR A CA 1
ATOM 592 C C . THR A 1 85 ? -15.680 -1.648 15.813 1.00 89.44 85 THR A C 1
ATOM 594 O O . THR A 1 85 ? -15.018 -1.942 16.806 1.00 89.44 85 THR A O 1
ATOM 597 N N . ILE A 1 86 ? -15.658 -0.414 15.296 1.00 88.50 86 ILE A N 1
ATOM 598 C CA . ILE A 1 86 ? -14.841 0.675 15.849 1.00 88.50 86 ILE A CA 1
ATOM 599 C C . ILE A 1 86 ? -15.167 0.969 17.323 1.00 88.50 86 ILE A C 1
ATOM 601 O O . ILE A 1 86 ? -14.272 1.280 18.110 1.00 88.50 86 ILE A O 1
ATOM 605 N N . THR A 1 87 ? -16.431 0.821 17.729 1.00 87.56 87 THR A N 1
ATOM 606 C CA . THR A 1 87 ? -16.865 1.028 19.120 1.00 87.56 87 THR A CA 1
ATOM 607 C C . THR A 1 87 ? -16.261 -0.022 20.048 1.00 87.56 87 THR A C 1
ATOM 609 O O . THR A 1 87 ? -15.716 0.328 21.093 1.00 87.56 87 THR A O 1
ATOM 612 N N . ALA A 1 88 ? -16.264 -1.291 19.630 1.00 87.44 88 ALA A N 1
ATOM 613 C CA . ALA A 1 88 ? -15.636 -2.389 20.356 1.00 87.44 88 ALA A CA 1
ATOM 614 C C . ALA A 1 88 ? -14.109 -2.220 20.437 1.00 87.44 88 ALA A C 1
ATOM 616 O O . ALA A 1 88 ? -13.529 -2.390 21.510 1.00 87.44 88 ALA A O 1
ATOM 617 N N . THR A 1 89 ? -13.459 -1.809 19.340 1.00 86.75 89 THR A N 1
ATOM 618 C CA . THR A 1 89 ? -12.015 -1.515 19.320 1.00 86.75 89 THR A CA 1
ATOM 619 C C . THR A 1 89 ? -11.658 -0.430 20.347 1.00 86.75 89 THR A C 1
ATOM 621 O O . THR A 1 89 ? -10.707 -0.587 21.116 1.00 86.75 89 THR A O 1
ATOM 624 N N . LEU A 1 90 ? -12.433 0.659 20.397 1.00 86.75 90 LEU A N 1
ATOM 625 C CA . LEU A 1 90 ? -12.200 1.775 21.319 1.00 86.75 90 LEU A CA 1
ATOM 626 C C . LEU A 1 90 ? -12.580 1.460 22.771 1.00 86.75 90 LEU A C 1
ATOM 628 O O . LEU A 1 90 ? -11.963 2.008 23.682 1.00 86.75 90 LEU A O 1
ATOM 632 N N . ALA A 1 91 ? -13.551 0.574 22.996 1.00 87.31 91 ALA A N 1
ATOM 633 C CA . ALA A 1 91 ? -13.883 0.082 24.330 1.00 87.31 91 ALA A CA 1
ATOM 634 C C . ALA A 1 91 ? -12.757 -0.797 24.903 1.00 87.31 91 ALA A C 1
ATOM 636 O O . ALA A 1 91 ? -12.408 -0.667 26.073 1.00 87.31 91 ALA A O 1
ATOM 637 N N . ALA A 1 92 ? -12.148 -1.651 24.072 1.00 87.12 92 ALA A N 1
ATOM 638 C CA . ALA A 1 92 ? -11.033 -2.508 24.476 1.00 87.12 92 ALA A CA 1
ATOM 639 C C . ALA A 1 92 ? -9.708 -1.738 24.633 1.00 87.12 92 ALA A C 1
ATOM 641 O O . ALA A 1 92 ? -8.890 -2.068 25.492 1.00 87.12 92 ALA A O 1
ATOM 642 N N . VAL A 1 93 ? -9.477 -0.713 23.804 1.00 86.19 93 VAL A N 1
ATOM 643 C CA . VAL A 1 93 ? -8.274 0.130 23.845 1.00 86.19 93 VAL A CA 1
ATOM 644 C C . VAL A 1 93 ? -8.684 1.610 23.891 1.00 86.19 93 VAL A C 1
ATOM 646 O O . VAL A 1 93 ? -8.777 2.259 22.847 1.00 86.19 93 VAL A O 1
ATOM 649 N N . PRO A 1 94 ? -8.854 2.202 25.090 1.00 82.06 94 PRO A N 1
ATOM 650 C CA . PRO A 1 94 ? -9.359 3.574 25.232 1.00 82.06 94 PRO A CA 1
ATOM 651 C C . PRO A 1 94 ? -8.379 4.641 24.712 1.00 82.06 94 PRO A C 1
ATOM 653 O O . PRO A 1 94 ? -8.750 5.787 24.446 1.00 82.06 94 PRO A O 1
ATOM 656 N N . ARG A 1 95 ? -7.105 4.277 24.518 1.00 88.06 95 ARG A N 1
ATOM 657 C CA . ARG A 1 95 ? -6.068 5.151 23.955 1.00 88.06 95 ARG A CA 1
ATOM 658 C C . ARG A 1 95 ? -6.184 5.217 22.429 1.00 88.06 95 ARG A C 1
ATOM 660 O O . ARG A 1 95 ? -5.461 4.518 21.722 1.00 88.06 95 ARG A O 1
ATOM 667 N N . ARG A 1 96 ? -7.032 6.121 21.924 1.00 86.00 96 ARG A N 1
ATOM 668 C CA . ARG A 1 96 ? -7.298 6.314 20.479 1.00 86.00 96 ARG A CA 1
ATOM 669 C C . ARG A 1 96 ? -6.027 6.425 19.623 1.00 86.00 96 ARG A C 1
ATOM 671 O O . ARG A 1 96 ? -5.918 5.7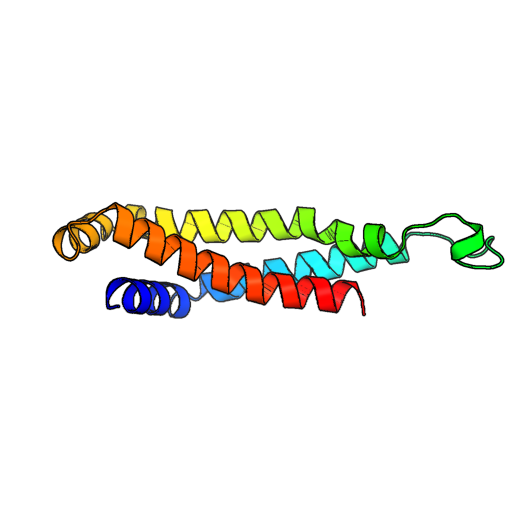65 18.595 1.00 86.00 96 ARG A O 1
ATOM 678 N N . GLY A 1 97 ? -5.034 7.193 20.079 1.00 89.44 97 GLY A N 1
ATOM 679 C CA . GLY A 1 97 ? -3.764 7.364 19.360 1.00 89.44 97 GLY A CA 1
ATOM 680 C C . GLY A 1 97 ? -2.947 6.073 19.216 1.00 89.44 97 GLY A C 1
ATOM 681 O O . GLY A 1 97 ? -2.282 5.885 18.205 1.00 89.44 97 GLY A O 1
ATOM 682 N N . ALA A 1 98 ? -3.037 5.148 20.178 1.00 88.44 98 ALA A N 1
ATOM 683 C CA . ALA A 1 98 ? -2.333 3.868 20.097 1.00 88.44 98 ALA A CA 1
ATOM 684 C C . ALA A 1 98 ? -2.946 2.943 19.031 1.00 88.44 98 ALA A C 1
ATOM 686 O O . ALA A 1 98 ? -2.212 2.235 18.347 1.00 88.44 98 ALA A O 1
ATOM 687 N N . VAL A 1 99 ? -4.273 2.979 18.862 1.00 89.50 99 VAL A N 1
ATOM 688 C CA . VAL A 1 99 ? -4.980 2.232 17.807 1.00 89.50 99 VAL A CA 1
ATOM 689 C C . VAL A 1 99 ? -4.645 2.805 16.431 1.00 89.50 99 VAL A C 1
ATOM 691 O O . VAL A 1 99 ? -4.299 2.053 15.523 1.00 89.50 99 VAL A O 1
ATOM 694 N N . LEU A 1 100 ? -4.669 4.135 16.292 1.00 90.44 100 LEU A N 1
ATOM 695 C CA . LEU A 1 100 ? -4.304 4.809 15.042 1.00 90.44 100 LEU A CA 1
ATOM 696 C C . LEU A 1 100 ? -2.852 4.529 14.647 1.00 90.44 100 LEU A C 1
ATOM 698 O O . LEU A 1 100 ? -2.596 4.171 13.501 1.00 90.44 100 LEU A O 1
ATOM 702 N N . ALA A 1 101 ? -1.914 4.622 15.594 1.00 92.25 101 ALA A N 1
ATOM 703 C CA . ALA A 1 101 ? -0.510 4.309 15.346 1.00 92.25 101 ALA A CA 1
ATOM 704 C C . ALA A 1 101 ? -0.308 2.835 14.962 1.00 92.25 101 ALA A C 1
ATOM 706 O O . ALA A 1 101 ? 0.459 2.542 14.049 1.00 92.25 101 ALA A O 1
ATOM 707 N N . ALA A 1 102 ? -1.018 1.906 15.614 1.00 91.56 102 ALA A N 1
ATOM 708 C CA . ALA A 1 102 ? -0.949 0.488 15.272 1.00 91.56 102 ALA A CA 1
ATOM 709 C C . ALA A 1 102 ? -1.471 0.212 13.853 1.00 91.56 102 ALA A C 1
ATOM 711 O O . ALA A 1 102 ? -0.801 -0.472 13.081 1.00 91.56 102 ALA A O 1
ATOM 712 N N . LYS A 1 103 ? -2.623 0.786 13.486 1.00 93.19 103 LYS A N 1
ATOM 713 C CA . LYS A 1 103 ? -3.193 0.642 12.141 1.00 93.19 103 LYS A CA 1
ATOM 714 C C . LYS A 1 103 ? -2.276 1.258 11.083 1.00 93.19 103 LYS A C 1
ATOM 716 O O . LYS A 1 103 ? -1.990 0.611 10.079 1.00 93.19 103 LYS A O 1
ATOM 721 N N . ALA A 1 104 ? -1.761 2.462 11.337 1.00 94.25 104 ALA A N 1
ATOM 722 C CA . ALA A 1 104 ? -0.817 3.130 10.448 1.00 94.25 104 ALA A CA 1
ATOM 723 C C . ALA A 1 104 ? 0.452 2.293 10.239 1.00 94.25 104 ALA A C 1
ATOM 725 O O . ALA A 1 104 ? 0.852 2.087 9.100 1.00 94.25 104 ALA A O 1
ATOM 726 N N . ALA A 1 105 ? 1.046 1.756 11.309 1.00 95.69 105 ALA A N 1
ATOM 727 C CA . ALA A 1 105 ? 2.250 0.933 11.218 1.00 95.69 105 ALA A CA 1
ATOM 728 C C . ALA A 1 105 ? 2.021 -0.360 10.419 1.00 95.69 105 ALA A C 1
ATOM 730 O O . ALA A 1 105 ? 2.843 -0.718 9.578 1.00 95.69 105 ALA A O 1
ATOM 731 N N . VAL A 1 106 ? 0.896 -1.045 10.647 1.00 95.81 106 VAL A N 1
ATOM 732 C CA . VAL A 1 106 ? 0.563 -2.290 9.940 1.00 95.81 106 VAL A CA 1
ATOM 733 C C . VAL A 1 106 ? 0.300 -2.037 8.452 1.00 95.81 106 VAL A C 1
ATOM 735 O O . VAL A 1 106 ? 0.847 -2.746 7.608 1.00 95.81 106 VAL A O 1
ATOM 738 N N . VAL A 1 107 ? -0.489 -1.009 8.118 1.00 96.50 107 VAL A N 1
ATOM 739 C CA . VAL A 1 107 ? -0.764 -0.640 6.720 1.00 96.50 107 VAL A CA 1
ATOM 740 C C . VAL A 1 107 ? 0.513 -0.168 6.027 1.00 96.50 107 VAL A C 1
ATOM 742 O O . VAL A 1 107 ? 0.814 -0.641 4.935 1.00 96.50 107 VAL A O 1
ATOM 745 N N . ALA A 1 108 ? 1.296 0.706 6.665 1.00 96.62 108 ALA A N 1
ATOM 746 C CA . ALA A 1 108 ? 2.550 1.203 6.106 1.00 96.62 108 ALA A CA 1
ATOM 747 C C . ALA A 1 108 ? 3.550 0.067 5.862 1.00 96.62 108 ALA A C 1
ATOM 749 O O . ALA A 1 108 ? 4.164 0.028 4.802 1.00 96.62 108 ALA A O 1
ATOM 750 N N . GLY A 1 109 ? 3.673 -0.885 6.792 1.00 97.00 109 GLY A N 1
ATOM 751 C CA . GLY A 1 109 ? 4.531 -2.057 6.619 1.00 97.00 109 GLY A CA 1
ATOM 752 C C . GLY A 1 109 ? 4.107 -2.930 5.434 1.00 97.00 109 GLY A C 1
ATOM 753 O O . GLY A 1 109 ? 4.948 -3.315 4.624 1.00 97.00 109 GLY A O 1
ATOM 754 N N . ALA A 1 110 ? 2.806 -3.197 5.288 1.00 97.12 110 ALA A N 1
ATOM 755 C CA . ALA A 1 110 ? 2.282 -3.984 4.171 1.00 97.12 110 ALA A CA 1
ATOM 756 C C . ALA A 1 110 ? 2.468 -3.275 2.817 1.00 97.12 110 ALA A C 1
ATOM 758 O O . ALA A 1 110 ? 2.930 -3.888 1.853 1.00 97.12 110 ALA A O 1
ATOM 759 N N . VAL A 1 111 ? 2.160 -1.975 2.755 1.00 97.81 111 VAL A N 1
ATOM 760 C CA . VAL A 1 111 ? 2.362 -1.145 1.560 1.00 97.81 111 VAL A CA 1
ATOM 761 C C . VAL A 1 111 ? 3.840 -1.067 1.198 1.00 97.81 111 VAL A C 1
ATOM 763 O O . VAL A 1 111 ? 4.171 -1.252 0.035 1.00 97.81 111 VAL A O 1
ATOM 766 N N . ALA A 1 112 ? 4.731 -0.843 2.167 1.00 97.50 112 ALA A N 1
ATOM 767 C CA . ALA A 1 112 ? 6.168 -0.765 1.922 1.00 97.50 112 ALA A CA 1
ATOM 768 C C . ALA A 1 112 ? 6.718 -2.073 1.339 1.00 97.50 112 ALA A C 1
ATOM 770 O O . ALA A 1 112 ? 7.497 -2.032 0.391 1.00 97.50 112 ALA A O 1
ATOM 771 N N . ALA A 1 113 ? 6.275 -3.226 1.851 1.00 97.50 113 ALA A N 1
ATOM 772 C CA . ALA A 1 113 ? 6.678 -4.526 1.321 1.00 97.50 113 ALA A CA 1
ATOM 773 C C . ALA A 1 113 ? 6.221 -4.729 -0.136 1.00 97.50 113 ALA A C 1
ATOM 775 O O . ALA A 1 113 ? 7.021 -5.117 -0.986 1.00 97.50 113 ALA A O 1
ATOM 776 N N . ALA A 1 114 ? 4.956 -4.426 -0.446 1.00 97.44 114 ALA A N 1
ATOM 777 C CA . ALA A 1 114 ? 4.431 -4.551 -1.808 1.00 97.44 114 ALA A CA 1
ATOM 778 C C . ALA A 1 114 ? 5.045 -3.522 -2.773 1.00 97.44 114 ALA A C 1
ATOM 780 O O . ALA A 1 114 ? 5.369 -3.857 -3.910 1.00 97.44 114 ALA A O 1
ATOM 781 N N . AL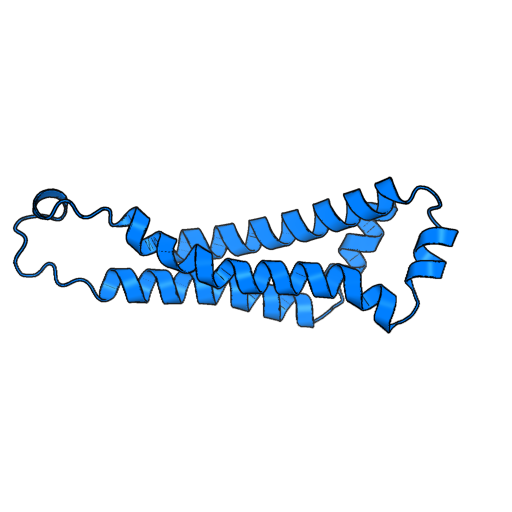A A 1 115 ? 5.249 -2.285 -2.316 1.00 96.31 115 ALA A N 1
ATOM 782 C CA . ALA A 1 115 ? 5.884 -1.229 -3.094 1.00 96.31 115 ALA A CA 1
ATOM 783 C C . ALA A 1 115 ? 7.342 -1.568 -3.407 1.00 96.31 115 ALA A C 1
ATOM 785 O O . ALA A 1 115 ? 7.761 -1.403 -4.546 1.00 96.31 115 ALA A O 1
ATOM 786 N N . ALA A 1 116 ? 8.096 -2.100 -2.440 1.00 97.19 116 ALA A N 1
ATOM 787 C CA . ALA A 1 116 ? 9.461 -2.560 -2.676 1.00 97.19 116 ALA A CA 1
ATOM 788 C C . ALA A 1 116 ? 9.505 -3.644 -3.762 1.00 97.19 116 ALA A C 1
ATOM 790 O O . ALA A 1 116 ? 10.327 -3.558 -4.669 1.00 97.19 116 ALA A O 1
ATOM 791 N N . ALA A 1 117 ? 8.585 -4.615 -3.723 1.00 97.00 117 ALA A N 1
ATOM 792 C CA . ALA A 1 117 ? 8.480 -5.635 -4.765 1.00 97.00 117 ALA A CA 1
ATOM 793 C C . ALA A 1 117 ? 8.143 -5.034 -6.143 1.00 97.00 117 ALA A C 1
ATOM 795 O O . ALA A 1 117 ? 8.784 -5.383 -7.130 1.00 97.00 117 ALA A O 1
ATOM 796 N N . GLY A 1 118 ? 7.183 -4.104 -6.211 1.00 95.38 118 GLY A N 1
ATOM 797 C CA . GLY A 1 118 ? 6.809 -3.426 -7.457 1.00 95.38 118 GLY A CA 1
ATOM 798 C C . GLY A 1 118 ? 7.934 -2.567 -8.043 1.00 95.38 118 GLY A C 1
ATOM 799 O O . GLY A 1 118 ? 8.168 -2.601 -9.246 1.00 95.38 118 GLY A O 1
ATOM 800 N N . VAL A 1 119 ? 8.668 -1.838 -7.197 1.00 95.44 119 VAL A N 1
ATOM 801 C CA . VAL A 1 119 ? 9.822 -1.025 -7.612 1.00 95.44 119 VAL A CA 1
ATOM 802 C C . VAL A 1 119 ? 10.962 -1.908 -8.109 1.00 95.44 119 VAL A C 1
ATOM 804 O O . VAL A 1 119 ? 11.515 -1.629 -9.166 1.00 95.44 119 VAL A O 1
ATOM 807 N N . LEU A 1 120 ? 11.287 -2.992 -7.395 1.00 94.94 120 LEU A N 1
ATOM 808 C CA . LEU A 1 120 ? 12.311 -3.943 -7.838 1.00 94.94 120 LEU A CA 1
ATOM 809 C C . LEU A 1 120 ? 11.939 -4.577 -9.181 1.00 94.94 120 LEU A C 1
ATOM 811 O O . LEU A 1 120 ? 12.786 -4.656 -10.061 1.00 94.94 120 LEU A O 1
ATOM 815 N N . ALA A 1 121 ? 10.676 -4.973 -9.356 1.00 93.00 121 ALA A N 1
ATOM 816 C CA . ALA A 1 121 ? 10.188 -5.524 -10.617 1.00 93.00 121 ALA A CA 1
ATOM 817 C C . ALA A 1 121 ? 10.202 -4.500 -11.760 1.00 93.00 121 ALA A C 1
ATOM 819 O O . ALA A 1 121 ? 10.388 -4.878 -12.907 1.00 93.00 121 ALA A O 1
ATOM 820 N N . SER A 1 122 ? 10.014 -3.215 -11.460 1.00 91.12 122 SER A N 1
ATOM 821 C CA . SER A 1 122 ? 10.065 -2.156 -12.468 1.00 91.12 122 SER A CA 1
ATOM 822 C C . SER A 1 122 ? 11.482 -1.797 -12.920 1.00 91.12 122 SER A C 1
ATOM 824 O O . SER A 1 122 ? 11.632 -1.147 -13.952 1.00 91.12 122 SER A O 1
ATOM 826 N N . LEU A 1 123 ? 12.493 -2.126 -12.114 1.00 88.06 123 LEU A N 1
ATOM 827 C CA . LEU A 1 123 ? 13.907 -1.857 -12.389 1.00 88.06 123 LEU A CA 1
ATOM 828 C C . LEU A 1 123 ? 14.633 -3.062 -13.010 1.00 88.06 123 LEU A C 1
ATOM 830 O O . LEU A 1 123 ? 15.800 -2.924 -13.375 1.00 88.06 123 LEU A O 1
ATOM 834 N N . ALA A 1 124 ? 13.979 -4.226 -13.050 1.00 82.38 124 ALA A N 1
ATOM 835 C CA . ALA A 1 124 ? 14.496 -5.470 -13.617 1.00 82.38 124 ALA A CA 1
ATOM 836 C C . ALA A 1 124 ? 14.271 -5.525 -15.132 1.00 82.38 124 ALA A C 1
ATOM 838 O O . ALA A 1 124 ? 15.178 -6.045 -15.819 1.00 82.38 124 ALA A O 1
#

Radius of gyration: 19.19 Å; chains: 1; bounding box: 44×25×58 Å

Secondary structure (DSSP, 8-state):
-HHHHHHHHHHHH-HHHHHHHHHHHHHHHHHHHHHHHT---TT-SSGGGGT--HHHHHTTHHHHHHHHHHHHHHHHHHHHHHTSTHHHHHHH---HHHHHHHHHHHHHHHHHHHHHHHHHHHH-

Organism: NCBI:txid163603